Protein AF-A0ABD5Z1K6-F1 (afdb_monomer_lite)

Foldseek 3Di:
DDDQPLPQQVVVLVVLVVVLPDPDDCQDQSNQLNLLVVLQVVLQDSQKAKFACSVDDTRGDDPPVLADPLQAARMWIGHVVAIEGEHEDGPVRLVVLVSVQVNVQSVVVVVHAAEYEYAPDPVGQVSVVVSQVVHPDHYHYDYSNCVSVVNDD

pLDDT: mean 72.5, std 17.42, range [34.0, 94.38]

Organism: NCBI:txid3032283

Radius of gyration: 14.92 Å; chains: 1; bounding box: 34×28×50 Å

Sequence (153 aa):
MTTRPTNALTDALESASNALDFGADEDDYASLVDRTFEAVVDAVGHDACLYADVNRQFVAGRPSEAYDVATRPDLVVDDDETEVVVTVADHATLVDRDVVVSRLEGLAETGARRVLVVPDDRSTLHDARNLADAVDGEVTVSTPEEVVEHLGE

Structure (mmCIF, N/CA/C/O backbone):
data_AF-A0ABD5Z1K6-F1
#
_entry.id   AF-A0ABD5Z1K6-F1
#
loop_
_atom_site.group_PDB
_atom_site.id
_atom_site.type_symbol
_atom_site.label_atom_id
_atom_site.label_alt_id
_atom_site.label_comp_id
_atom_site.label_asym_id
_atom_site.label_entity_id
_atom_site.label_seq_id
_atom_site.pdbx_PDB_ins_code
_atom_site.Cartn_x
_atom_site.Cartn_y
_atom_site.Cartn_z
_atom_site.occupancy
_atom_site.B_iso_or_equiv
_atom_site.auth_seq_id
_atom_site.auth_comp_id
_atom_site.auth_asym_id
_atom_site.auth_atom_id
_atom_site.pdbx_PDB_model_num
ATOM 1 N N . MET A 1 1 ? -1.940 8.572 31.736 1.00 34.00 1 MET A N 1
ATOM 2 C CA . MET A 1 1 ? -1.116 9.684 31.220 1.00 34.00 1 MET A CA 1
ATOM 3 C C . MET A 1 1 ? -0.023 9.049 30.390 1.00 34.00 1 MET A C 1
ATOM 5 O O . MET A 1 1 ? 0.970 8.604 30.946 1.00 34.00 1 MET A O 1
ATOM 9 N N . THR A 1 2 ? -0.285 8.877 29.100 1.00 39.25 2 THR A N 1
ATOM 10 C CA . THR A 1 2 ? 0.598 8.169 28.170 1.00 39.25 2 THR A CA 1
ATOM 11 C C . THR A 1 2 ? 1.360 9.242 27.405 1.00 39.25 2 THR A C 1
ATOM 13 O O . THR A 1 2 ? 0.770 10.004 26.648 1.00 39.25 2 THR A O 1
ATOM 16 N N . THR A 1 3 ? 2.646 9.398 27.703 1.00 42.25 3 THR A N 1
ATOM 17 C CA . THR A 1 3 ? 3.553 10.291 26.975 1.00 42.25 3 THR A CA 1
ATOM 18 C C . THR A 1 3 ? 3.733 9.752 25.562 1.00 42.25 3 THR A C 1
ATOM 20 O O . THR A 1 3 ? 4.355 8.705 25.391 1.00 42.25 3 THR A O 1
ATOM 23 N N . ARG A 1 4 ? 3.163 10.442 24.569 1.00 40.81 4 ARG A N 1
ATOM 24 C CA . ARG A 1 4 ? 3.390 10.152 23.150 1.00 40.81 4 ARG A CA 1
ATOM 25 C C . ARG A 1 4 ? 4.865 10.380 22.786 1.00 40.81 4 ARG A C 1
ATOM 27 O O . ARG A 1 4 ? 5.449 11.363 23.250 1.00 40.81 4 ARG A O 1
ATOM 34 N N . PRO A 1 5 ? 5.484 9.501 21.982 1.00 41.22 5 PRO A N 1
ATOM 35 C CA . PRO A 1 5 ? 6.885 9.610 21.601 1.00 41.22 5 PRO A CA 1
ATOM 36 C C . PRO A 1 5 ? 7.056 10.560 20.405 1.00 41.22 5 PRO A C 1
ATOM 38 O O . PRO A 1 5 ? 7.456 10.147 19.326 1.00 41.22 5 PRO A O 1
ATOM 41 N N . THR A 1 6 ? 6.783 11.853 20.582 1.00 48.31 6 THR A N 1
ATOM 42 C CA . THR A 1 6 ? 6.892 12.842 19.489 1.00 48.31 6 THR A CA 1
ATOM 43 C C . THR A 1 6 ? 8.341 13.049 19.018 1.00 48.31 6 THR A C 1
ATOM 45 O O . THR A 1 6 ? 8.567 13.365 17.861 1.00 48.31 6 THR A O 1
ATOM 48 N N . ASN A 1 7 ? 9.339 12.796 19.876 1.00 43.53 7 ASN A N 1
ATOM 49 C CA . ASN A 1 7 ? 10.760 12.948 19.524 1.00 43.53 7 ASN A CA 1
ATOM 50 C C . ASN A 1 7 ? 11.394 11.719 18.853 1.00 43.53 7 ASN A C 1
ATOM 52 O O . ASN A 1 7 ? 12.485 11.840 18.314 1.00 43.53 7 ASN A O 1
ATOM 56 N N . ALA A 1 8 ? 10.764 10.539 18.904 1.00 47.53 8 ALA A N 1
ATOM 57 C CA . ALA A 1 8 ? 11.342 9.337 18.293 1.00 47.53 8 ALA A CA 1
ATOM 58 C C . ALA A 1 8 ? 11.074 9.278 16.784 1.00 47.53 8 ALA A C 1
ATOM 60 O O . ALA A 1 8 ? 11.887 8.732 16.046 1.00 47.53 8 ALA A O 1
ATOM 61 N N . LEU A 1 9 ? 9.952 9.856 16.339 1.00 44.44 9 LEU A N 1
ATOM 62 C CA . LEU A 1 9 ? 9.600 9.919 14.926 1.00 44.44 9 LEU A CA 1
ATOM 63 C C . LEU A 1 9 ? 10.573 10.840 14.183 1.00 44.44 9 LEU A C 1
ATOM 65 O O . LEU A 1 9 ? 11.196 10.402 13.233 1.00 44.44 9 LEU A O 1
ATOM 69 N N . THR A 1 10 ? 10.788 12.070 14.662 1.00 45.09 10 THR A N 1
ATOM 70 C CA . THR A 1 10 ? 11.676 13.054 14.010 1.00 45.09 10 THR A CA 1
ATOM 71 C C . THR A 1 10 ? 13.132 12.587 13.914 1.00 45.09 10 THR A C 1
ATOM 73 O O . THR A 1 10 ? 13.751 12.747 12.870 1.00 45.09 10 THR A O 1
ATOM 76 N N . ASP A 1 11 ? 13.671 11.955 14.960 1.00 43.34 11 ASP A N 1
ATOM 77 C CA . ASP A 1 11 ? 15.056 11.449 14.965 1.00 43.34 11 ASP A CA 1
ATOM 78 C C . ASP A 1 11 ? 15.214 10.226 14.038 1.00 43.34 11 ASP A C 1
ATOM 80 O O . ASP A 1 11 ? 16.206 10.085 13.323 1.00 43.34 11 ASP A O 1
ATOM 84 N N . ALA A 1 12 ? 14.190 9.365 13.977 1.00 49.97 12 ALA A N 1
ATOM 85 C CA . ALA A 1 12 ? 14.156 8.261 13.025 1.00 49.97 12 ALA A CA 1
ATOM 86 C C . ALA A 1 12 ? 13.917 8.729 11.579 1.00 49.97 12 ALA A C 1
ATOM 88 O O . ALA A 1 12 ? 14.432 8.103 10.659 1.00 49.97 12 ALA A O 1
ATOM 89 N N . LEU A 1 13 ? 13.200 9.839 11.384 1.00 47.81 13 LEU A N 1
ATOM 90 C CA . LEU A 1 13 ? 12.988 10.494 10.093 1.00 47.81 13 LEU A CA 1
ATOM 91 C C . LEU A 1 13 ? 14.278 11.111 9.556 1.00 47.81 13 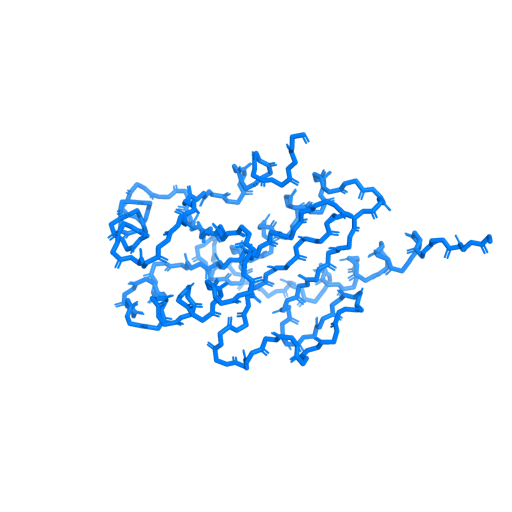LEU A C 1
ATOM 93 O O . LEU A 1 13 ? 14.658 10.825 8.424 1.00 47.81 13 LEU A O 1
ATOM 97 N N . GLU A 1 14 ? 15.002 11.871 10.383 1.00 46.00 14 GLU A N 1
ATOM 98 C CA . GLU A 1 14 ? 16.331 12.380 10.024 1.00 46.00 14 GLU A CA 1
ATOM 99 C C . GLU A 1 14 ? 17.310 11.231 9.748 1.00 46.00 14 GLU A C 1
ATOM 101 O O . GLU A 1 14 ? 18.058 11.281 8.773 1.00 46.00 14 GLU A O 1
ATOM 106 N N . SER A 1 15 ? 17.292 10.162 10.554 1.00 41.84 15 SER A N 1
ATOM 107 C CA . SER A 1 15 ? 18.190 9.022 10.343 1.00 41.84 15 SER A CA 1
ATOM 108 C C . SER A 1 15 ? 17.827 8.175 9.118 1.00 41.84 15 SER A C 1
ATOM 110 O O . SER A 1 15 ? 18.738 7.599 8.521 1.00 41.84 15 SER A O 1
ATOM 112 N N . ALA A 1 16 ? 16.547 8.082 8.745 1.00 46.09 16 ALA A N 1
ATOM 113 C CA . ALA A 1 16 ? 16.103 7.414 7.523 1.00 46.09 16 ALA A CA 1
ATOM 114 C C . ALA A 1 16 ? 16.474 8.241 6.285 1.00 46.09 16 ALA A C 1
ATOM 116 O O . ALA A 1 16 ? 17.091 7.705 5.370 1.00 46.09 16 ALA A O 1
ATOM 117 N N . SER A 1 17 ? 16.217 9.551 6.312 1.00 43.03 17 SER A N 1
ATOM 118 C CA . SER A 1 17 ? 16.569 10.478 5.229 1.00 43.03 17 SER A CA 1
ATOM 119 C C . SER A 1 17 ? 18.086 10.499 4.966 1.00 43.03 17 SER A C 1
ATOM 121 O O . SER A 1 17 ? 18.536 10.400 3.829 1.00 43.03 17 SER A O 1
ATOM 123 N N . ASN A 1 18 ? 18.911 10.473 6.020 1.00 42.75 18 ASN A N 1
ATOM 124 C CA . ASN A 1 18 ? 20.374 10.437 5.885 1.00 42.75 18 ASN A CA 1
ATOM 125 C C . ASN A 1 18 ? 20.921 9.068 5.415 1.00 42.75 18 ASN A C 1
ATOM 127 O O . ASN A 1 18 ? 22.069 8.975 4.979 1.00 42.75 18 ASN A O 1
ATOM 131 N N . ALA A 1 19 ? 20.128 7.995 5.524 1.00 45.09 19 ALA A N 1
ATOM 132 C CA . ALA A 1 19 ? 20.464 6.668 5.001 1.00 45.09 19 ALA A CA 1
ATOM 133 C C . ALA A 1 19 ? 20.064 6.490 3.524 1.00 45.09 19 ALA A C 1
ATOM 135 O O . ALA A 1 19 ? 20.438 5.482 2.927 1.00 45.09 19 ALA A O 1
ATOM 136 N N . LEU A 1 20 ? 19.328 7.445 2.945 1.00 45.38 20 LEU A N 1
ATOM 137 C CA . LEU A 1 20 ? 18.776 7.389 1.588 1.00 45.38 20 LEU A CA 1
ATOM 138 C C . LEU A 1 20 ? 19.578 8.212 0.561 1.00 45.38 20 LEU A C 1
ATOM 140 O O . LEU A 1 20 ? 19.206 8.243 -0.608 1.00 45.38 20 LEU A O 1
ATOM 144 N N . ASP A 1 21 ? 20.738 8.776 0.937 1.00 43.12 21 ASP A N 1
ATOM 145 C CA . ASP A 1 21 ? 21.718 9.382 0.011 1.00 43.12 21 ASP A CA 1
ATOM 146 C C . ASP A 1 21 ? 22.469 8.292 -0.786 1.00 43.12 21 ASP A C 1
ATOM 148 O O . ASP A 1 21 ? 23.672 8.059 -0.651 1.00 43.12 21 ASP A O 1
ATOM 152 N N . PHE A 1 22 ? 21.732 7.550 -1.605 1.00 43.69 22 PHE A N 1
ATOM 153 C CA . PHE A 1 22 ? 22.288 6.741 -2.677 1.00 43.69 22 PHE A CA 1
ATOM 154 C C . PHE A 1 22 ? 21.965 7.474 -3.965 1.00 43.69 22 PHE A C 1
ATOM 156 O O . PHE A 1 22 ? 20.799 7.689 -4.265 1.00 43.69 22 PHE A O 1
ATOM 163 N N . GLY A 1 23 ? 22.998 7.897 -4.700 1.00 43.16 23 GLY A N 1
ATOM 164 C CA . GLY A 1 23 ? 22.835 8.584 -5.979 1.00 43.16 23 GLY A CA 1
ATOM 165 C C . GLY A 1 23 ? 21.867 7.818 -6.874 1.00 43.16 23 GLY A C 1
ATOM 166 O O . GLY A 1 23 ? 22.216 6.754 -7.382 1.00 43.16 23 GLY A O 1
ATOM 167 N N . ALA A 1 24 ? 20.658 8.345 -7.005 1.00 42.88 24 ALA A N 1
ATOM 168 C CA . ALA A 1 24 ? 19.552 7.68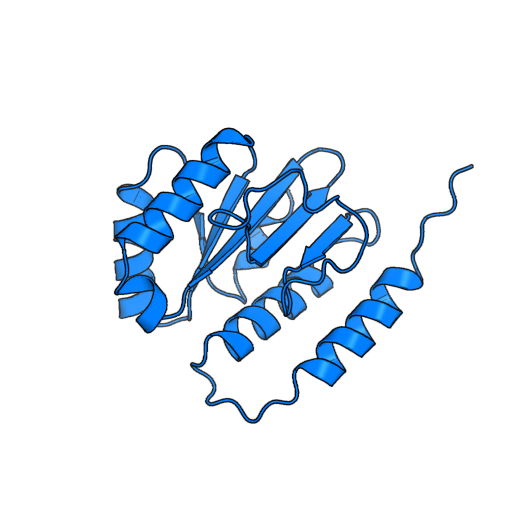0 -7.654 1.00 42.88 24 ALA A CA 1
ATOM 169 C C . ALA A 1 24 ? 19.133 8.509 -8.861 1.00 42.88 24 ALA A C 1
ATOM 171 O O . ALA A 1 24 ? 18.960 9.728 -8.777 1.00 42.88 24 ALA A O 1
ATOM 172 N N . ASP A 1 25 ? 19.013 7.841 -10.000 1.00 51.69 25 ASP A N 1
ATOM 173 C CA . ASP A 1 25 ? 18.190 8.341 -11.086 1.00 51.69 25 ASP A CA 1
ATOM 174 C C . ASP A 1 25 ? 16.769 8.570 -10.531 1.00 51.69 25 ASP A C 1
ATOM 176 O O . ASP A 1 25 ? 16.267 7.755 -9.757 1.00 51.69 25 ASP A O 1
ATOM 180 N N . GLU A 1 26 ? 16.124 9.681 -10.902 1.00 51.41 26 GLU A N 1
ATOM 181 C CA . GLU A 1 26 ? 14.833 10.145 -10.342 1.00 51.41 26 GLU A CA 1
ATOM 182 C C . GLU A 1 26 ? 13.664 9.139 -10.518 1.00 51.41 26 GLU A C 1
ATOM 184 O O . GLU A 1 26 ? 12.587 9.318 -9.941 1.00 51.41 26 GLU A O 1
ATOM 189 N N . ASP A 1 27 ? 13.894 8.064 -11.276 1.00 55.88 27 ASP A N 1
ATOM 190 C CA . ASP A 1 27 ? 12.966 6.978 -11.597 1.00 55.88 27 ASP A CA 1
ATOM 191 C C . ASP A 1 27 ? 13.265 5.648 -10.866 1.00 55.88 27 ASP A C 1
ATOM 193 O O . ASP A 1 27 ? 12.571 4.657 -11.102 1.00 55.88 27 ASP A O 1
ATOM 197 N N . ASP A 1 28 ? 14.282 5.577 -9.997 1.00 71.94 28 ASP A N 1
ATOM 198 C CA . ASP A 1 28 ? 14.590 4.345 -9.258 1.00 71.94 28 ASP A CA 1
ATOM 199 C C . ASP A 1 28 ? 13.597 4.097 -8.104 1.00 71.94 28 ASP A C 1
ATOM 201 O O . ASP A 1 28 ? 13.110 5.027 -7.449 1.00 71.94 28 ASP A O 1
ATOM 205 N N . TYR A 1 29 ? 13.314 2.819 -7.832 1.00 74.38 29 TYR A N 1
ATOM 206 C CA . TYR A 1 29 ? 12.406 2.368 -6.771 1.00 74.38 29 TYR A CA 1
ATOM 207 C C . TYR A 1 29 ? 12.703 3.033 -5.421 1.00 74.38 29 TYR A C 1
ATOM 209 O O . TYR A 1 29 ? 11.781 3.452 -4.723 1.00 74.38 29 TYR A O 1
ATOM 217 N N . ALA A 1 30 ? 13.983 3.173 -5.058 1.00 76.19 30 ALA A N 1
ATOM 218 C CA . ALA A 1 30 ? 14.369 3.765 -3.779 1.00 76.19 30 ALA A CA 1
ATOM 219 C C . ALA A 1 30 ? 13.942 5.240 -3.661 1.00 76.19 30 ALA A C 1
ATOM 221 O O . ALA A 1 30 ? 13.392 5.632 -2.633 1.00 76.19 30 ALA A O 1
ATOM 222 N N . SER A 1 31 ? 14.118 6.035 -4.720 1.00 79.00 31 SER A N 1
ATOM 223 C CA . SER A 1 31 ? 13.684 7.440 -4.758 1.00 79.00 31 SER A CA 1
ATOM 224 C C . SER A 1 31 ? 12.170 7.593 -4.767 1.00 79.00 31 SER A C 1
ATOM 226 O O . SER A 1 31 ? 11.636 8.593 -4.289 1.00 79.00 31 SER A O 1
ATOM 228 N N . LEU A 1 32 ? 11.450 6.621 -5.325 1.00 81.94 32 LEU A N 1
ATOM 229 C CA . LEU A 1 32 ? 9.994 6.615 -5.275 1.00 81.94 32 LEU A CA 1
ATOM 230 C C . LEU A 1 32 ? 9.483 6.334 -3.857 1.00 81.94 32 LEU A C 1
ATOM 232 O O . LEU A 1 32 ? 8.575 7.022 -3.388 1.00 81.94 32 LEU A O 1
ATOM 236 N N . VAL A 1 33 ? 10.082 5.359 -3.167 1.00 82.06 33 VAL A N 1
ATOM 237 C CA . VAL A 1 33 ? 9.769 5.061 -1.762 1.00 82.06 33 VAL A CA 1
ATOM 238 C C . VAL A 1 33 ? 10.079 6.265 -0.875 1.00 82.06 33 VAL A C 1
ATOM 240 O O . VAL A 1 33 ? 9.233 6.629 -0.063 1.00 82.06 33 VAL A O 1
ATOM 243 N N . ASP A 1 34 ? 11.235 6.907 -1.061 1.00 80.75 34 ASP A N 1
ATOM 244 C CA . ASP A 1 34 ? 11.652 8.089 -0.296 1.00 80.75 34 ASP A CA 1
ATOM 245 C C . ASP A 1 34 ? 10.664 9.253 -0.458 1.00 80.75 34 ASP A C 1
ATOM 247 O O . ASP A 1 34 ? 10.077 9.697 0.524 1.00 80.75 34 ASP A O 1
ATOM 251 N N . ARG A 1 35 ? 10.339 9.641 -1.699 1.00 84.12 35 ARG A N 1
ATOM 252 C CA . ARG A 1 35 ? 9.339 10.694 -1.959 1.00 84.12 35 ARG A CA 1
ATOM 253 C C . ARG A 1 35 ? 7.967 10.371 -1.373 1.00 84.12 35 ARG A C 1
ATOM 255 O O . ARG A 1 35 ? 7.293 11.254 -0.850 1.00 84.12 35 ARG A O 1
ATOM 262 N N . THR A 1 36 ? 7.540 9.110 -1.468 1.00 85.44 36 THR A N 1
ATOM 263 C CA . THR A 1 36 ? 6.258 8.669 -0.895 1.00 85.44 36 THR A CA 1
ATOM 264 C C . THR A 1 36 ? 6.289 8.782 0.624 1.00 85.44 36 THR A C 1
ATOM 266 O O . THR A 1 36 ? 5.333 9.257 1.229 1.00 85.44 36 THR A O 1
ATOM 269 N N . PHE A 1 37 ? 7.394 8.373 1.244 1.00 82.44 37 PHE A N 1
ATOM 270 C CA . PHE A 1 37 ? 7.594 8.480 2.679 1.00 82.44 37 PHE A CA 1
ATOM 271 C C . PHE A 1 37 ? 7.594 9.939 3.142 1.00 82.44 37 PHE A C 1
ATOM 273 O O . PHE A 1 37 ? 6.854 10.261 4.065 1.00 82.44 37 PHE A O 1
ATOM 280 N N . GLU A 1 38 ? 8.345 10.827 2.488 1.00 81.31 38 GLU A N 1
ATOM 281 C CA . GLU A 1 38 ? 8.365 12.261 2.807 1.00 81.31 38 GLU A CA 1
ATOM 282 C C . GLU A 1 38 ? 6.968 12.889 2.716 1.00 81.31 38 GLU A C 1
ATOM 284 O O . GLU A 1 38 ? 6.541 13.577 3.645 1.00 81.31 38 GLU A O 1
ATOM 289 N N . ALA A 1 39 ? 6.226 12.603 1.641 1.00 83.12 39 ALA A N 1
ATOM 290 C CA . ALA A 1 39 ? 4.868 13.110 1.457 1.00 83.12 39 ALA A CA 1
ATOM 291 C C . ALA A 1 39 ? 3.907 12.605 2.547 1.00 83.12 39 ALA A C 1
ATOM 293 O O . ALA A 1 39 ? 3.145 13.380 3.125 1.00 83.12 39 ALA A O 1
ATOM 294 N N . VAL A 1 40 ? 3.973 11.309 2.870 1.00 80.44 40 VAL A N 1
ATOM 295 C CA . VAL A 1 40 ? 3.182 10.693 3.944 1.00 80.44 40 VAL A CA 1
ATOM 296 C C . VAL A 1 40 ? 3.521 11.322 5.294 1.00 80.44 40 VAL A C 1
ATOM 298 O O . VAL A 1 40 ? 2.621 11.668 6.049 1.00 80.44 40 VAL A O 1
ATOM 301 N N . VAL A 1 41 ? 4.802 11.501 5.609 1.00 77.88 41 VAL A N 1
ATOM 302 C CA . VAL A 1 41 ? 5.256 12.079 6.883 1.00 77.88 41 VAL A CA 1
ATOM 303 C C . VAL A 1 41 ? 4.753 13.504 7.078 1.00 77.88 41 VAL A C 1
ATOM 305 O O . VAL A 1 41 ? 4.347 13.845 8.186 1.00 77.88 41 VAL A O 1
ATOM 308 N N . ASP A 1 42 ? 4.793 14.331 6.033 1.00 76.00 42 ASP A N 1
ATOM 309 C CA . ASP A 1 42 ? 4.318 15.717 6.104 1.00 76.00 42 ASP A CA 1
ATOM 310 C C . ASP A 1 42 ? 2.797 15.788 6.325 1.00 76.00 42 ASP A C 1
ATOM 312 O O . ASP A 1 42 ? 2.304 16.657 7.047 1.00 76.00 42 ASP A O 1
ATOM 316 N N . ALA A 1 43 ? 2.054 14.834 5.755 1.00 76.25 43 ALA A N 1
ATOM 317 C CA . ALA A 1 43 ? 0.597 14.775 5.845 1.00 76.25 43 ALA A CA 1
ATOM 318 C C . ALA A 1 43 ? 0.071 14.133 7.138 1.00 76.25 43 ALA A C 1
ATOM 320 O O . ALA A 1 43 ? -0.988 14.519 7.641 1.00 76.25 43 ALA A O 1
ATOM 321 N N . VAL A 1 44 ? 0.775 13.137 7.675 1.00 72.19 44 VAL A N 1
ATOM 322 C CA . VAL A 1 44 ? 0.327 12.370 8.838 1.00 72.19 44 VAL A CA 1
ATOM 323 C C . VAL A 1 44 ? 0.514 13.202 10.111 1.00 72.19 44 VAL A C 1
ATOM 325 O O . VAL A 1 44 ? 1.621 13.573 10.498 1.00 72.19 44 VAL A O 1
ATOM 328 N N . GLY A 1 45 ? -0.596 13.506 10.791 1.00 63.12 45 GLY A N 1
ATOM 329 C CA . GLY A 1 45 ? -0.576 14.258 12.045 1.00 63.12 45 GLY A CA 1
ATOM 330 C C . GLY A 1 45 ? 0.227 13.548 13.145 1.00 63.12 45 GLY A C 1
ATOM 331 O O . GLY A 1 45 ? 0.354 12.329 13.156 1.00 63.12 45 GLY A O 1
ATOM 332 N N . HIS A 1 46 ? 0.711 14.305 14.138 1.00 62.97 46 HIS A N 1
ATOM 333 C CA . HIS A 1 46 ? 1.519 13.805 15.273 1.00 62.97 46 HIS A CA 1
ATOM 334 C C . HIS A 1 46 ? 0.872 12.691 16.130 1.00 62.97 46 HIS A C 1
ATOM 336 O O . HIS A 1 46 ? 1.488 12.206 17.087 1.00 62.97 46 HIS A O 1
ATOM 342 N N . ASP A 1 47 ? -0.377 12.343 15.843 1.00 61.91 47 ASP A N 1
ATOM 343 C CA . ASP A 1 47 ? -1.192 11.365 16.547 1.00 61.91 47 ASP A CA 1
ATOM 344 C C . ASP A 1 47 ? -1.102 9.961 15.923 1.00 61.91 47 ASP A C 1
ATOM 346 O O . ASP A 1 47 ? -1.252 8.987 16.661 1.00 61.91 47 ASP A O 1
ATOM 350 N N . ALA A 1 48 ? -0.796 9.864 14.627 1.00 62.59 48 ALA A N 1
ATOM 351 C CA . ALA A 1 48 ? -0.769 8.619 13.869 1.00 62.59 48 ALA A CA 1
ATOM 352 C C . ALA A 1 48 ? 0.611 7.945 13.885 1.00 62.59 48 ALA A C 1
ATOM 354 O O . ALA A 1 48 ? 1.661 8.578 14.047 1.00 62.59 48 ALA A O 1
ATOM 355 N N . CYS A 1 49 ? 0.604 6.622 13.739 1.00 67.75 49 CYS A N 1
ATOM 356 C CA . CYS A 1 49 ? 1.808 5.806 13.707 1.00 67.75 49 CYS A CA 1
ATOM 357 C C . CYS A 1 49 ? 2.188 5.495 12.258 1.00 67.75 49 CYS A C 1
ATOM 359 O O . CYS A 1 49 ? 1.420 4.879 11.525 1.00 67.75 49 CYS A O 1
ATOM 361 N N . LEU A 1 50 ? 3.397 5.893 11.860 1.00 70.38 50 LEU A N 1
ATOM 362 C CA . LEU A 1 50 ? 3.963 5.566 10.557 1.00 70.38 50 LEU A CA 1
ATOM 363 C C . LEU A 1 50 ? 5.001 4.459 10.693 1.00 70.38 50 LEU A C 1
ATOM 365 O O . LEU A 1 50 ? 5.945 4.568 11.474 1.00 70.38 50 LEU A O 1
ATOM 369 N N . TYR A 1 51 ? 4.848 3.440 9.864 1.00 71.69 51 TYR A N 1
ATOM 370 C CA . TYR A 1 51 ? 5.749 2.313 9.730 1.00 71.69 51 TYR A CA 1
ATOM 371 C C . TYR A 1 51 ? 6.289 2.291 8.315 1.00 71.69 51 TYR A C 1
ATOM 373 O O . TYR A 1 51 ? 5.509 2.267 7.374 1.00 71.69 51 TYR A O 1
ATOM 381 N N . ALA A 1 52 ? 7.604 2.262 8.156 1.00 67.75 52 ALA A N 1
ATOM 382 C CA . ALA A 1 52 ? 8.228 2.158 6.844 1.00 67.75 52 ALA A CA 1
ATOM 383 C C . ALA A 1 52 ? 9.147 0.940 6.796 1.00 67.75 52 ALA A C 1
ATOM 385 O O . ALA A 1 52 ? 9.965 0.754 7.697 1.00 67.75 52 ALA A O 1
ATOM 386 N N . ASP A 1 53 ? 9.032 0.118 5.754 1.00 68.25 53 ASP A N 1
ATOM 387 C CA . ASP A 1 53 ? 9.974 -0.967 5.460 1.00 68.25 53 ASP A CA 1
ATOM 388 C C . ASP A 1 53 ? 11.163 -0.411 4.659 1.00 68.25 53 ASP A C 1
ATOM 390 O O . ASP A 1 53 ? 11.509 -0.880 3.579 1.00 68.25 53 ASP A O 1
ATOM 394 N N . VAL A 1 54 ? 11.834 0.612 5.195 1.00 54.12 54 VAL A N 1
ATOM 395 C CA . VAL A 1 54 ? 13.087 1.107 4.610 1.00 54.12 54 VAL A CA 1
ATOM 396 C C . VAL A 1 54 ? 14.175 0.112 5.012 1.00 54.12 54 VAL A C 1
ATOM 398 O O . VAL A 1 54 ? 14.482 -0.042 6.193 1.00 54.12 54 VAL A O 1
ATOM 401 N N . ASN A 1 55 ? 14.724 -0.650 4.063 1.00 50.28 55 ASN A N 1
ATOM 402 C CA . ASN A 1 55 ? 15.700 -1.718 4.350 1.00 50.28 55 ASN A CA 1
ATOM 403 C C . ASN A 1 55 ? 15.207 -2.810 5.332 1.00 50.28 55 ASN A C 1
ATOM 405 O O . ASN A 1 55 ? 16.011 -3.386 6.072 1.00 50.28 55 ASN A O 1
ATOM 409 N N . ARG A 1 56 ? 13.906 -3.134 5.361 1.00 44.81 56 ARG A N 1
ATOM 410 C CA . ARG A 1 56 ? 13.314 -4.079 6.335 1.00 44.81 56 ARG A CA 1
ATOM 411 C C . ARG A 1 56 ? 13.398 -3.647 7.801 1.00 44.81 56 ARG A C 1
ATOM 413 O O . ARG A 1 56 ? 13.279 -4.492 8.698 1.00 44.81 56 ARG A O 1
ATOM 420 N N . GLN A 1 57 ? 13.625 -2.362 8.067 1.00 41.44 57 GLN A N 1
ATOM 421 C CA . GLN A 1 57 ? 13.689 -1.811 9.417 1.00 41.44 57 GLN A CA 1
ATOM 422 C C . GLN A 1 57 ? 12.495 -0.897 9.665 1.00 41.44 57 GLN A C 1
ATOM 424 O O . GLN A 1 57 ? 12.462 0.237 9.212 1.00 41.44 57 GLN A O 1
ATOM 429 N N . PHE A 1 58 ? 11.530 -1.407 10.429 1.00 48.25 58 PHE A N 1
ATOM 430 C CA . PHE A 1 58 ? 10.370 -0.645 10.869 1.00 48.25 58 PHE A CA 1
ATOM 431 C C . PHE A 1 58 ? 10.798 0.530 11.745 1.00 48.25 58 PHE A C 1
ATOM 433 O O . PHE A 1 58 ? 11.176 0.353 12.910 1.00 48.25 58 PHE A O 1
ATOM 440 N N . VAL A 1 59 ? 10.684 1.738 11.204 1.00 47.47 59 VAL A N 1
ATOM 441 C CA . VAL A 1 59 ? 10.650 2.945 12.021 1.00 47.47 59 VAL A CA 1
ATOM 442 C C . VAL A 1 59 ? 9.327 2.921 12.797 1.00 47.47 59 VAL A C 1
ATOM 444 O O . VAL A 1 59 ? 8.261 2.836 12.210 1.00 47.47 59 VAL A O 1
ATOM 447 N N . ALA A 1 60 ? 9.418 2.920 14.129 1.00 47.00 60 ALA A N 1
ATOM 448 C CA . ALA A 1 60 ? 8.336 3.225 15.072 1.00 47.00 60 ALA A CA 1
ATOM 449 C C . ALA A 1 60 ? 7.252 2.184 15.461 1.00 47.00 60 ALA A C 1
ATOM 451 O O . ALA A 1 60 ? 6.189 2.606 15.886 1.00 47.00 60 ALA A O 1
ATOM 452 N N . GLY A 1 61 ? 7.502 0.863 15.544 1.00 45.47 61 GLY A N 1
ATOM 453 C CA . GLY A 1 61 ? 6.841 0.036 16.598 1.00 45.47 61 GLY A CA 1
ATOM 454 C C . GLY A 1 61 ? 5.551 -0.781 16.333 1.00 45.47 61 GLY A C 1
ATOM 455 O O . GLY A 1 61 ? 4.883 -1.127 17.307 1.00 45.47 61 GLY A O 1
ATOM 456 N N . ARG A 1 62 ? 5.215 -1.174 15.096 1.00 51.38 62 ARG A N 1
ATOM 457 C CA . ARG A 1 62 ? 4.283 -2.279 14.821 1.00 51.38 62 ARG A CA 1
ATOM 458 C C . ARG A 1 62 ? 5.157 -3.499 14.597 1.00 51.38 62 ARG A C 1
ATOM 460 O O . ARG A 1 62 ? 6.140 -3.417 13.855 1.00 51.38 62 ARG A O 1
ATOM 467 N N . PRO A 1 63 ? 4.876 -4.611 15.286 1.00 50.28 63 PRO A N 1
ATOM 468 C CA . PRO A 1 63 ? 5.681 -5.798 15.137 1.00 50.28 63 PRO A CA 1
ATOM 469 C C . PRO A 1 63 ? 5.559 -6.276 13.693 1.00 50.28 63 PRO A C 1
ATOM 471 O O . PRO A 1 63 ? 4.466 -6.451 13.159 1.00 50.28 63 PRO A O 1
ATOM 474 N N . SER A 1 64 ? 6.712 -6.551 13.099 1.00 51.34 64 SER A N 1
ATOM 475 C CA . SER A 1 64 ? 6.919 -7.228 11.818 1.00 51.34 64 SER A CA 1
ATOM 476 C C . SER A 1 64 ? 6.188 -8.576 11.662 1.00 51.34 64 SER A C 1
ATOM 478 O O . SER A 1 64 ? 6.351 -9.234 10.639 1.00 51.34 64 SER A O 1
ATOM 480 N N . GLU A 1 65 ? 5.432 -8.985 12.682 1.00 55.66 65 GLU A N 1
ATOM 481 C CA . GLU A 1 65 ? 4.637 -10.201 12.826 1.00 55.66 65 GLU A CA 1
ATOM 482 C C . GLU A 1 65 ? 3.229 -10.074 12.222 1.00 55.66 65 GLU A C 1
ATOM 484 O O . GLU A 1 65 ? 2.595 -11.096 11.983 1.00 55.66 65 GLU A O 1
ATOM 489 N N . ALA A 1 66 ? 2.733 -8.852 11.973 1.00 61.81 66 ALA A N 1
ATOM 490 C CA . ALA A 1 66 ? 1.405 -8.636 11.382 1.00 61.81 66 ALA A CA 1
ATOM 491 C C . ALA A 1 66 ? 1.358 -8.888 9.863 1.00 61.81 66 ALA A C 1
ATOM 493 O O . ALA A 1 66 ? 0.283 -9.106 9.314 1.00 61.81 66 ALA A O 1
ATOM 494 N N . TYR A 1 67 ? 2.517 -8.876 9.197 1.00 67.19 67 TYR A N 1
ATOM 495 C CA . TYR A 1 67 ? 2.630 -9.015 7.748 1.00 67.19 67 TYR A CA 1
ATOM 496 C C . TYR A 1 67 ? 3.684 -10.060 7.385 1.00 67.19 67 TYR A C 1
ATOM 498 O O . TYR A 1 67 ? 4.836 -9.978 7.833 1.00 67.19 67 TYR A O 1
ATOM 506 N N . ASP A 1 68 ? 3.313 -11.011 6.528 1.00 68.19 68 ASP A N 1
ATOM 507 C CA . ASP A 1 68 ? 4.254 -11.963 5.948 1.00 68.19 68 ASP A CA 1
ATOM 508 C C . ASP A 1 68 ? 5.373 -11.229 5.200 1.00 68.19 68 ASP A C 1
ATOM 510 O O . ASP A 1 68 ? 5.161 -10.214 4.541 1.00 68.19 68 ASP A O 1
ATOM 514 N N . VAL A 1 69 ? 6.600 -11.757 5.262 1.00 66.69 69 VAL A N 1
ATOM 515 C CA . VAL A 1 69 ? 7.766 -11.134 4.600 1.00 66.69 69 VAL A CA 1
ATOM 516 C C . VAL A 1 69 ? 7.548 -10.985 3.089 1.00 66.69 69 VAL A C 1
ATOM 518 O O . VAL A 1 69 ? 8.100 -10.074 2.481 1.00 66.69 69 VAL A O 1
ATOM 521 N N . ALA A 1 70 ? 6.746 -11.869 2.491 1.00 68.25 70 ALA A N 1
ATOM 522 C CA . ALA A 1 70 ? 6.413 -11.839 1.071 1.00 68.25 70 ALA A CA 1
ATOM 523 C C . ALA A 1 70 ? 5.337 -10.799 0.709 1.00 68.25 70 ALA A C 1
ATOM 525 O O . ALA A 1 70 ? 5.288 -10.362 -0.435 1.00 68.25 70 ALA A O 1
ATOM 526 N N . THR A 1 71 ? 4.489 -10.400 1.660 1.00 73.88 71 THR A N 1
ATOM 527 C CA . THR A 1 71 ? 3.328 -9.521 1.425 1.00 73.88 71 THR A CA 1
ATOM 528 C C . THR A 1 71 ? 3.431 -8.201 2.180 1.00 73.88 71 THR A C 1
ATOM 530 O O . THR A 1 71 ? 2.503 -7.400 2.181 1.00 73.88 71 THR A O 1
ATOM 533 N N . ARG A 1 72 ? 4.578 -7.952 2.817 1.00 76.81 72 ARG A N 1
ATOM 534 C CA . ARG A 1 72 ? 4.805 -6.768 3.631 1.00 76.81 72 ARG A CA 1
ATOM 535 C C . ARG A 1 72 ? 4.666 -5.494 2.793 1.00 76.81 72 ARG A C 1
ATOM 537 O O . ARG A 1 72 ? 5.299 -5.432 1.733 1.00 76.81 72 ARG A O 1
ATOM 544 N N . PRO A 1 73 ? 3.893 -4.502 3.260 1.00 81.38 73 PRO A N 1
ATOM 545 C CA . PRO A 1 73 ? 3.770 -3.224 2.576 1.00 81.38 73 PRO A CA 1
ATOM 546 C C . PRO A 1 73 ? 5.044 -2.391 2.766 1.00 81.38 73 PRO A C 1
ATOM 548 O O . PRO A 1 73 ? 5.818 -2.629 3.695 1.00 81.38 73 PRO A O 1
ATOM 551 N N . ASP A 1 74 ? 5.259 -1.418 1.886 1.00 83.19 74 ASP A N 1
ATOM 552 C CA . ASP A 1 74 ? 6.400 -0.503 1.977 1.00 83.19 74 ASP A CA 1
ATOM 553 C C . ASP A 1 74 ? 6.182 0.529 3.087 1.00 83.19 74 ASP A C 1
ATOM 555 O O . ASP A 1 74 ? 7.121 0.874 3.806 1.00 83.19 74 ASP A O 1
ATOM 559 N N . LEU A 1 75 ? 4.933 0.973 3.275 1.00 82.44 75 LEU A N 1
ATOM 560 C CA . LEU A 1 75 ? 4.535 1.849 4.374 1.00 82.44 75 LEU A CA 1
ATOM 561 C C . LEU A 1 75 ? 3.219 1.374 5.001 1.00 82.44 75 LEU A C 1
ATOM 563 O O . LEU A 1 75 ? 2.343 0.855 4.312 1.00 82.44 75 LEU A O 1
ATOM 567 N N . VAL A 1 76 ? 3.051 1.592 6.301 1.00 82.31 76 VAL A N 1
ATOM 568 C CA . VAL A 1 76 ? 1.767 1.472 7.002 1.00 82.31 76 VAL A CA 1
ATOM 569 C C . VAL A 1 76 ? 1.538 2.745 7.790 1.00 82.31 76 VAL A C 1
ATOM 571 O O . VAL A 1 76 ? 2.368 3.125 8.612 1.00 82.31 76 VAL A O 1
ATOM 574 N N . VAL A 1 77 ? 0.409 3.387 7.540 1.00 80.00 77 VAL A N 1
ATOM 575 C CA . VAL A 1 77 ? -0.102 4.507 8.319 1.00 80.00 77 VAL A CA 1
ATOM 576 C C . VAL A 1 77 ? -1.243 3.969 9.159 1.00 80.00 77 VAL A C 1
ATOM 578 O O . VAL A 1 77 ? -2.233 3.481 8.626 1.00 80.00 77 VAL A O 1
ATOM 581 N N . ASP A 1 78 ? -1.081 4.018 10.469 1.00 77.81 78 ASP A N 1
ATOM 582 C CA . ASP A 1 78 ? -2.081 3.573 11.426 1.00 77.81 78 ASP A CA 1
ATOM 583 C C . ASP A 1 78 ? -2.556 4.782 12.224 1.00 77.81 78 ASP A C 1
ATOM 585 O O . ASP A 1 78 ? -1.836 5.300 13.084 1.00 77.81 78 ASP A O 1
ATOM 589 N N . ASP A 1 79 ? -3.753 5.247 11.896 1.00 71.69 79 ASP A N 1
ATOM 590 C CA . ASP A 1 79 ? -4.499 6.196 12.710 1.00 71.69 79 ASP A CA 1
ATOM 591 C C . ASP A 1 79 ? -5.520 5.416 13.558 1.00 71.69 79 ASP A C 1
ATOM 593 O O . ASP A 1 79 ? -5.947 4.331 13.161 1.00 71.69 79 ASP A O 1
ATOM 597 N N . ASP A 1 80 ? -5.903 5.928 14.734 1.00 66.44 80 ASP A N 1
ATOM 598 C CA . ASP A 1 80 ? -6.775 5.237 15.706 1.00 66.44 80 ASP A CA 1
ATOM 599 C C . ASP A 1 80 ? -8.078 4.673 15.077 1.00 66.44 80 ASP A C 1
ATOM 601 O O . ASP A 1 80 ? -8.662 3.724 15.612 1.00 66.44 80 ASP A O 1
ATOM 605 N N . GLU A 1 81 ? -8.536 5.231 13.947 1.00 69.31 81 GLU A N 1
ATOM 606 C CA . GLU A 1 81 ? -9.748 4.810 13.230 1.00 69.31 81 GLU A CA 1
ATOM 607 C C . GLU A 1 81 ? -9.488 4.029 11.928 1.00 69.31 81 GLU A C 1
ATOM 609 O O . GLU A 1 81 ? -10.361 3.271 11.488 1.00 69.31 81 GLU A O 1
ATOM 614 N N . THR A 1 82 ? -8.314 4.178 11.307 1.00 75.75 82 THR A N 1
ATOM 615 C CA . THR A 1 82 ? -8.028 3.621 9.975 1.00 75.75 82 THR A CA 1
ATOM 616 C C . THR A 1 82 ? -6.577 3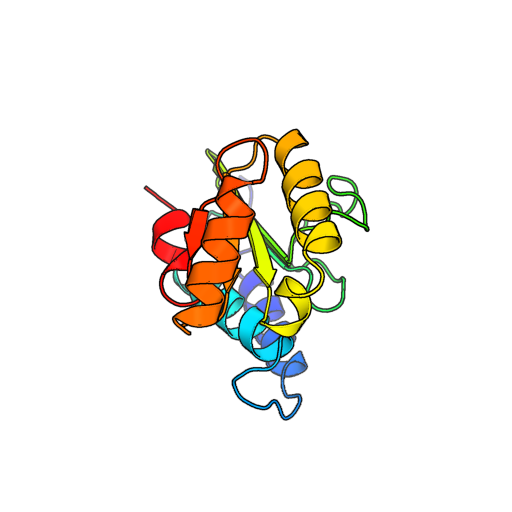.185 9.812 1.00 75.75 82 THR A C 1
ATOM 618 O O . THR A 1 82 ? -5.657 3.971 10.025 1.00 75.75 82 THR A O 1
ATOM 621 N N . GLU A 1 83 ? -6.381 1.961 9.312 1.00 82.75 83 GLU A N 1
ATOM 622 C CA . GLU A 1 83 ? -5.082 1.484 8.831 1.00 82.75 83 GLU A CA 1
ATOM 623 C C . GLU A 1 83 ? -5.018 1.616 7.303 1.00 82.75 83 GLU A C 1
ATOM 625 O O . GLU A 1 83 ? -5.866 1.081 6.579 1.00 82.75 83 GLU A O 1
ATOM 630 N N . VAL A 1 84 ? -3.995 2.313 6.813 1.00 86.94 84 VAL A N 1
ATOM 631 C CA . VAL A 1 84 ? -3.669 2.448 5.394 1.00 86.94 84 VAL A CA 1
ATOM 632 C C . VAL A 1 84 ? -2.326 1.783 5.134 1.00 86.94 84 VAL A C 1
ATOM 634 O O . VAL A 1 84 ? -1.310 2.148 5.719 1.00 86.94 84 VAL A O 1
ATOM 637 N N . VAL A 1 85 ? -2.304 0.816 4.226 1.00 88.62 85 VAL A N 1
ATOM 638 C CA . VAL A 1 85 ? -1.079 0.165 3.758 1.00 88.62 85 VAL A CA 1
ATOM 639 C C . VAL A 1 85 ? -0.721 0.697 2.378 1.00 88.62 85 VAL A C 1
ATOM 641 O O . VAL A 1 85 ? -1.540 0.694 1.456 1.00 88.62 85 VAL A O 1
ATOM 644 N N . VAL A 1 86 ? 0.518 1.148 2.229 1.00 88.94 86 VAL A N 1
ATOM 645 C CA . VAL A 1 86 ? 1.058 1.679 0.979 1.00 88.94 86 VAL A CA 1
ATOM 646 C C . VAL A 1 86 ? 2.048 0.674 0.410 1.00 88.94 86 VAL A C 1
ATOM 648 O O . VAL A 1 86 ? 3.000 0.263 1.073 1.00 88.94 86 VAL A O 1
ATOM 651 N N . THR A 1 87 ? 1.811 0.269 -0.830 1.00 90.25 87 THR A N 1
ATOM 652 C CA . THR A 1 87 ? 2.748 -0.510 -1.641 1.00 90.25 87 THR A CA 1
ATOM 653 C C . THR A 1 87 ? 3.298 0.393 -2.726 1.00 90.25 87 THR A C 1
ATOM 655 O O . THR A 1 87 ? 2.527 1.033 -3.434 1.00 90.25 87 THR A O 1
ATOM 658 N N . VAL A 1 88 ? 4.613 0.433 -2.876 1.00 88.75 88 VAL A N 1
ATOM 659 C CA . VAL A 1 88 ? 5.289 1.209 -3.912 1.00 88.75 88 VAL A CA 1
ATOM 660 C C . VAL A 1 88 ? 5.686 0.267 -5.046 1.00 88.75 88 VAL A C 1
ATOM 662 O O . VAL A 1 88 ? 6.185 -0.832 -4.808 1.00 88.75 88 VAL A O 1
ATOM 665 N N . ALA A 1 89 ? 5.442 0.672 -6.289 1.00 87.25 89 ALA A N 1
ATOM 666 C CA . ALA A 1 89 ? 5.859 -0.082 -7.464 1.00 87.25 89 ALA A CA 1
ATOM 667 C C . ALA A 1 89 ? 6.372 0.860 -8.556 1.00 87.25 89 ALA A C 1
ATOM 669 O O . ALA A 1 89 ? 5.642 1.709 -9.066 1.00 87.25 89 ALA A O 1
ATOM 670 N N . ASP A 1 90 ? 7.633 0.685 -8.940 1.00 84.19 90 ASP A N 1
ATOM 671 C CA . ASP A 1 90 ? 8.191 1.318 -10.130 1.00 84.19 90 ASP A CA 1
ATOM 672 C C . ASP A 1 90 ? 7.819 0.523 -11.397 1.00 84.19 90 ASP A C 1
ATOM 674 O O . ASP A 1 90 ? 7.191 -0.541 -11.341 1.00 84.19 90 ASP A O 1
ATOM 678 N N . HIS A 1 91 ? 8.241 1.018 -12.559 1.00 80.44 91 HIS A N 1
ATOM 679 C CA . HIS A 1 91 ? 7.972 0.360 -13.834 1.00 80.44 91 HIS A CA 1
ATOM 680 C C . HIS A 1 91 ? 8.478 -1.094 -13.880 1.00 80.44 91 HIS A C 1
ATOM 682 O O . HIS A 1 91 ? 7.753 -1.979 -14.334 1.00 80.44 91 HIS A O 1
ATOM 688 N N . ALA A 1 92 ? 9.690 -1.369 -13.391 1.00 79.12 92 ALA A N 1
ATOM 689 C CA . ALA A 1 92 ? 10.263 -2.713 -13.371 1.00 79.12 92 ALA A CA 1
ATOM 690 C C . ALA A 1 92 ? 9.496 -3.647 -12.427 1.00 79.12 92 ALA A C 1
ATOM 692 O O . ALA A 1 92 ? 9.257 -4.803 -12.777 1.00 79.12 92 ALA A O 1
ATOM 693 N N . THR A 1 93 ? 9.054 -3.147 -11.272 1.00 81.12 93 THR A N 1
ATOM 694 C CA . THR A 1 93 ? 8.219 -3.919 -10.340 1.00 81.12 93 THR A CA 1
ATOM 695 C C . THR A 1 93 ? 6.855 -4.261 -10.950 1.00 81.12 93 THR A C 1
ATOM 697 O O . THR A 1 93 ? 6.386 -5.389 -10.814 1.00 81.12 93 THR A O 1
ATOM 700 N N . LEU A 1 94 ? 6.233 -3.335 -11.689 1.00 83.25 94 LEU A N 1
ATOM 701 C CA . LEU A 1 94 ? 4.950 -3.576 -12.367 1.00 83.25 94 LEU A CA 1
ATOM 702 C C . LEU A 1 94 ? 5.036 -4.580 -13.523 1.00 83.25 94 LEU A C 1
ATOM 704 O O . LEU A 1 94 ? 4.023 -5.192 -13.869 1.00 83.25 94 LEU A O 1
ATOM 708 N N . VAL A 1 95 ? 6.218 -4.774 -14.120 1.00 82.75 95 VAL A N 1
ATOM 709 C CA . VAL A 1 95 ? 6.432 -5.838 -15.118 1.00 82.75 95 VAL A CA 1
ATOM 710 C C . VAL A 1 95 ? 6.215 -7.218 -14.488 1.00 82.75 95 VAL A C 1
ATOM 712 O O . VAL A 1 95 ? 5.647 -8.101 -15.136 1.00 82.75 95 VAL A O 1
ATOM 715 N N . ASP A 1 96 ? 6.584 -7.390 -13.218 1.00 84.06 96 ASP A N 1
ATOM 716 C CA . ASP A 1 96 ? 6.379 -8.621 -12.448 1.00 84.06 96 ASP A CA 1
ATOM 717 C C . ASP A 1 96 ? 4.993 -8.624 -11.771 1.00 84.06 96 ASP A C 1
ATOM 719 O O . ASP A 1 96 ? 4.839 -8.627 -10.547 1.00 84.06 96 ASP A O 1
ATOM 723 N N . ARG A 1 97 ? 3.940 -8.581 -12.602 1.00 83.31 97 ARG A N 1
ATOM 724 C CA . ARG A 1 97 ? 2.542 -8.398 -12.159 1.00 83.31 97 ARG A CA 1
ATOM 725 C C . ARG A 1 97 ? 2.114 -9.391 -11.080 1.00 83.31 97 ARG A C 1
ATOM 727 O O . ARG A 1 97 ? 1.438 -8.985 -10.142 1.00 83.31 97 ARG A O 1
ATOM 734 N N . ASP A 1 98 ? 2.504 -10.661 -11.193 1.00 84.50 98 ASP A N 1
ATOM 735 C CA . ASP A 1 98 ? 2.161 -11.702 -10.216 1.00 84.50 98 ASP A CA 1
ATOM 736 C C . ASP A 1 98 ? 2.690 -11.385 -8.809 1.00 84.50 98 ASP A C 1
ATOM 738 O O . ASP A 1 98 ? 2.003 -11.647 -7.822 1.00 84.50 98 ASP A O 1
ATOM 742 N N . VAL A 1 99 ? 3.876 -10.774 -8.699 1.00 83.75 99 VAL A N 1
ATOM 743 C CA . VAL A 1 99 ? 4.454 -10.380 -7.405 1.00 83.75 99 VAL A CA 1
ATOM 744 C C . VAL A 1 99 ? 3.629 -9.264 -6.773 1.00 83.75 99 VAL A C 1
ATOM 746 O O . VAL A 1 99 ? 3.277 -9.348 -5.596 1.00 83.75 99 VAL A O 1
ATOM 749 N N . VAL A 1 100 ? 3.275 -8.242 -7.555 1.00 85.06 100 VAL A N 1
ATOM 750 C CA . VAL A 1 100 ? 2.480 -7.105 -7.065 1.00 85.06 100 VAL A CA 1
ATOM 751 C C . VAL A 1 100 ? 1.067 -7.549 -6.689 1.00 85.06 100 VAL A C 1
ATOM 753 O O . VAL A 1 100 ? 0.582 -7.193 -5.618 1.00 85.06 100 VAL A O 1
ATOM 756 N N . VAL A 1 101 ? 0.426 -8.377 -7.519 1.00 87.75 101 VAL A N 1
ATOM 757 C CA . VAL A 1 101 ? -0.903 -8.944 -7.239 1.00 87.75 101 VAL A CA 1
ATOM 758 C C . VAL A 1 101 ? -0.869 -9.776 -5.961 1.00 87.75 101 VAL A C 1
ATOM 760 O O . VAL A 1 101 ? -1.633 -9.494 -5.043 1.00 87.75 101 VAL A O 1
ATOM 763 N N . SER A 1 102 ? 0.070 -10.720 -5.840 1.00 84.94 102 SER A N 1
ATOM 764 C CA . SER A 1 102 ? 0.175 -11.567 -4.647 1.00 84.94 102 SER A CA 1
ATOM 765 C C . SER A 1 102 ? 0.420 -10.754 -3.371 1.00 84.94 102 SER A C 1
ATOM 767 O O . SER A 1 102 ? -0.089 -11.120 -2.310 1.00 84.94 102 SER A O 1
ATOM 769 N N . ARG A 1 103 ? 1.173 -9.650 -3.459 1.00 84.00 103 ARG A N 1
ATOM 770 C CA . ARG A 1 103 ? 1.386 -8.722 -2.341 1.00 84.00 103 ARG A CA 1
ATOM 771 C C . ARG A 1 103 ? 0.086 -8.013 -1.958 1.00 84.00 103 ARG A C 1
ATOM 773 O O . ARG A 1 103 ? -0.288 -8.035 -0.789 1.00 84.00 103 ARG A O 1
ATOM 780 N N . LEU A 1 104 ? -0.626 -7.438 -2.928 1.00 87.94 104 LEU A N 1
ATOM 781 C CA . LEU A 1 104 ? -1.883 -6.713 -2.699 1.00 87.94 104 LEU A CA 1
ATOM 782 C C . LEU A 1 104 ? -3.021 -7.619 -2.203 1.00 87.94 104 LEU A C 1
ATOM 784 O O . LEU A 1 104 ? -3.844 -7.180 -1.396 1.00 87.94 104 LEU A O 1
ATOM 788 N N . GLU A 1 105 ? -3.069 -8.871 -2.658 1.00 86.75 105 GLU A N 1
ATOM 789 C CA . GLU A 1 105 ? -4.018 -9.879 -2.174 1.00 86.75 105 GLU A CA 1
ATOM 790 C C . GLU A 1 105 ? -3.708 -10.297 -0.735 1.00 86.75 105 GLU A C 1
ATOM 792 O O . GLU A 1 105 ? -4.615 -10.336 0.091 1.00 86.75 105 GLU A O 1
ATOM 797 N N . GLY A 1 106 ? -2.435 -10.518 -0.392 1.00 82.81 106 GLY A N 1
ATOM 798 C CA . GLY A 1 106 ? -2.044 -10.814 0.990 1.00 82.81 106 GLY A CA 1
ATOM 799 C C . GLY A 1 106 ? -2.349 -9.666 1.958 1.00 82.81 106 GLY A C 1
ATOM 800 O O . GLY A 1 106 ? -2.684 -9.893 3.116 1.00 82.81 106 GLY A O 1
ATOM 801 N N . LEU A 1 107 ? -2.294 -8.424 1.471 1.00 83.19 107 LEU A N 1
ATOM 802 C CA . LEU A 1 107 ? -2.713 -7.242 2.226 1.00 83.19 107 LEU A CA 1
ATOM 803 C C . LEU A 1 107 ? -4.239 -7.108 2.334 1.00 83.19 107 LEU A C 1
ATOM 805 O O . LEU A 1 107 ? -4.719 -6.414 3.223 1.00 83.19 107 LEU A O 1
ATOM 809 N N . ALA A 1 108 ? -5.020 -7.756 1.464 1.00 83.12 108 ALA A N 1
ATOM 810 C CA . ALA A 1 108 ? -6.483 -7.735 1.554 1.00 83.12 108 ALA A CA 1
ATOM 811 C C . ALA A 1 108 ? -6.973 -8.375 2.859 1.00 83.12 108 ALA A C 1
ATOM 813 O O . ALA A 1 108 ? -7.961 -7.938 3.449 1.00 83.12 108 ALA A O 1
ATOM 814 N N . GLU A 1 109 ? -6.262 -9.408 3.317 1.00 78.25 109 GLU A N 1
ATOM 815 C CA . GLU A 1 109 ? -6.614 -10.186 4.505 1.00 78.25 109 GLU A CA 1
ATOM 816 C C . GLU A 1 109 ? -6.502 -9.378 5.806 1.00 78.25 109 GLU A C 1
ATOM 818 O O . GLU A 1 109 ? -7.106 -9.757 6.811 1.00 78.25 109 GLU A O 1
ATOM 823 N N . THR A 1 110 ? -5.784 -8.247 5.798 1.00 76.94 110 THR A N 1
ATOM 824 C CA . THR A 1 110 ? -5.650 -7.385 6.982 1.00 76.94 110 THR A CA 1
ATOM 825 C C . THR A 1 110 ? -6.849 -6.461 7.184 1.00 76.94 110 THR A C 1
ATOM 827 O O . THR A 1 110 ? -7.049 -5.951 8.285 1.00 76.94 110 THR A O 1
ATOM 830 N N . GLY A 1 111 ? -7.676 -6.260 6.150 1.00 79.38 111 GLY A N 1
ATOM 831 C CA . GLY A 1 111 ? -8.793 -5.313 6.172 1.00 79.38 111 GLY A CA 1
ATOM 832 C C . GLY A 1 111 ? -8.371 -3.840 6.099 1.00 79.38 111 GLY A C 1
ATOM 833 O O . GLY A 1 111 ? -9.235 -2.967 6.178 1.00 79.38 111 GLY A O 1
ATOM 834 N N . ALA A 1 112 ? -7.075 -3.564 5.934 1.00 83.44 112 ALA A N 1
ATOM 835 C CA . ALA A 1 112 ? -6.546 -2.218 5.762 1.00 83.44 112 ALA A CA 1
ATOM 836 C C . ALA A 1 112 ? -6.912 -1.632 4.392 1.00 83.44 112 ALA A C 1
ATOM 838 O O . ALA A 1 112 ? -7.091 -2.348 3.399 1.00 83.44 112 ALA A O 1
ATOM 839 N N . ARG A 1 113 ? -6.961 -0.300 4.311 1.00 88.00 113 ARG A N 1
ATOM 840 C CA . ARG A 1 113 ? -7.076 0.401 3.029 1.00 88.00 113 ARG A CA 1
ATOM 841 C C . ARG A 1 113 ? -5.765 0.251 2.267 1.00 88.00 113 ARG A C 1
ATOM 843 O O . ARG A 1 113 ? -4.708 0.572 2.796 1.00 88.00 113 ARG A O 1
ATOM 850 N N . ARG A 1 114 ? -5.823 -0.213 1.021 1.00 90.50 114 ARG A N 1
ATOM 851 C CA . ARG A 1 114 ? -4.631 -0.477 0.202 1.00 90.50 114 ARG A CA 1
ATOM 852 C C . ARG A 1 114 ? -4.419 0.634 -0.813 1.00 90.50 114 ARG A C 1
ATOM 854 O O . ARG A 1 114 ? -5.318 0.928 -1.603 1.00 90.50 114 ARG A O 1
ATOM 861 N N . VAL A 1 115 ? -3.222 1.206 -0.817 1.00 92.81 115 VAL A N 1
ATOM 862 C CA . VAL A 1 115 ? -2.798 2.213 -1.792 1.00 92.81 115 VAL A CA 1
ATOM 863 C C . VAL A 1 115 ? -1.577 1.693 -2.546 1.00 92.81 115 VAL A C 1
ATOM 865 O O . VAL A 1 115 ? -0.578 1.318 -1.937 1.00 92.81 115 VAL A O 1
ATOM 868 N N . LEU A 1 116 ? -1.663 1.654 -3.873 1.00 93.31 116 LEU A N 1
ATOM 869 C CA . LEU A 1 116 ? -0.550 1.360 -4.769 1.00 93.31 116 LEU A CA 1
ATOM 870 C C . LEU A 1 116 ? 0.010 2.684 -5.296 1.00 93.31 116 LEU A C 1
ATOM 872 O O . LEU A 1 116 ? -0.654 3.370 -6.074 1.00 93.31 116 LEU A O 1
ATOM 876 N N . VAL A 1 117 ? 1.220 3.034 -4.872 1.00 93.00 117 VAL A N 1
ATOM 877 C CA . VAL A 1 117 ? 1.922 4.244 -5.303 1.00 93.00 117 VAL A CA 1
ATOM 878 C C . VAL A 1 117 ? 2.895 3.910 -6.419 1.00 93.00 117 VAL A C 1
ATOM 880 O O . VAL A 1 117 ? 3.713 2.997 -6.301 1.00 93.00 117 VAL A O 1
ATOM 883 N N . VAL A 1 118 ? 2.804 4.665 -7.507 1.00 92.31 118 VAL A N 1
ATOM 884 C CA . VAL A 1 118 ? 3.642 4.499 -8.697 1.00 92.31 118 VAL A CA 1
ATOM 885 C C . VA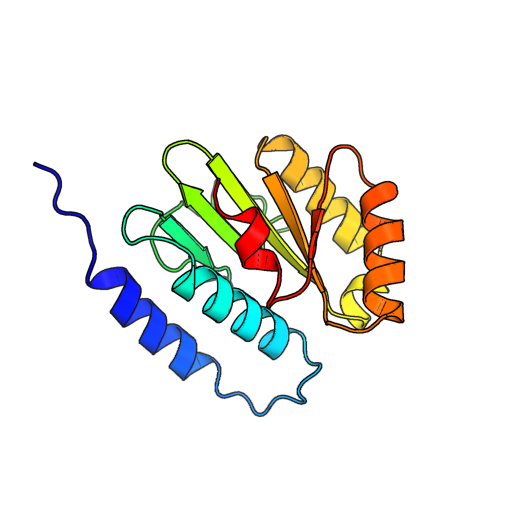L A 1 118 ? 4.158 5.861 -9.174 1.00 92.31 118 VAL A C 1
ATOM 887 O O . VAL A 1 118 ? 3.599 6.885 -8.776 1.00 92.31 118 VAL A O 1
ATOM 890 N N . PRO A 1 119 ? 5.214 5.922 -10.007 1.00 89.62 119 PRO A N 1
ATOM 891 C CA . PRO A 1 119 ? 5.679 7.182 -10.583 1.00 89.62 119 PRO A CA 1
ATOM 892 C C . PRO A 1 119 ? 4.566 7.937 -11.321 1.00 89.62 119 PRO A C 1
ATOM 894 O O . PRO A 1 119 ? 3.691 7.309 -11.926 1.00 89.62 119 PRO A O 1
ATOM 897 N N . ASP A 1 120 ? 4.652 9.272 -11.347 1.00 88.38 120 ASP A N 1
ATOM 898 C CA . ASP A 1 120 ? 3.774 10.145 -12.146 1.00 88.38 120 ASP A CA 1
ATOM 899 C C . ASP A 1 120 ? 4.113 10.068 -13.650 1.00 88.38 120 ASP A C 1
ATOM 901 O O . ASP A 1 120 ? 4.471 11.036 -14.318 1.00 88.38 120 ASP A O 1
ATOM 905 N N . ASP A 1 121 ? 4.033 8.862 -14.203 1.00 87.12 121 ASP A N 1
ATOM 906 C CA . ASP A 1 121 ? 4.090 8.605 -15.632 1.00 87.12 121 ASP A CA 1
ATOM 907 C C . ASP A 1 121 ? 2.771 7.983 -16.089 1.00 87.12 121 ASP A C 1
ATOM 909 O O . ASP A 1 121 ? 2.213 7.075 -15.469 1.00 87.12 121 ASP A O 1
ATOM 913 N N . ARG A 1 122 ? 2.273 8.444 -17.239 1.00 86.12 122 ARG A N 1
ATOM 914 C CA . ARG A 1 122 ? 0.974 8.008 -17.761 1.00 86.12 122 ARG A CA 1
ATOM 915 C C . ARG A 1 122 ? 0.922 6.522 -18.088 1.00 86.12 122 ARG A C 1
ATOM 917 O O . ARG A 1 122 ? -0.151 5.937 -17.937 1.00 86.12 122 ARG A O 1
ATOM 924 N N . SER A 1 123 ? 2.009 5.937 -18.594 1.00 87.19 123 SER A N 1
ATOM 925 C CA . SER A 1 123 ? 2.028 4.505 -18.914 1.00 87.19 123 SER A CA 1
ATOM 926 C C . SER A 1 123 ? 1.971 3.700 -17.628 1.00 87.19 123 SER A C 1
ATOM 928 O O . SER A 1 123 ? 1.110 2.842 -17.468 1.00 87.19 123 SER A O 1
ATOM 930 N N . THR A 1 124 ? 2.826 4.062 -16.680 1.00 87.38 124 THR A N 1
ATOM 931 C CA . THR A 1 124 ? 2.938 3.406 -15.382 1.00 87.38 124 THR A CA 1
ATOM 932 C C . THR A 1 124 ? 1.636 3.494 -14.581 1.00 87.38 124 THR A C 1
ATOM 934 O O . THR A 1 124 ? 1.135 2.471 -14.116 1.00 87.38 124 THR A O 1
ATOM 937 N N . LEU A 1 125 ? 0.999 4.668 -14.518 1.00 88.44 125 LEU A N 1
ATOM 938 C CA . LEU A 1 125 ? -0.328 4.838 -13.915 1.00 88.44 125 LEU A CA 1
ATOM 939 C C . LEU A 1 125 ? -1.405 3.997 -14.610 1.00 88.44 125 LEU A C 1
ATOM 941 O O . LEU A 1 125 ? -2.303 3.470 -13.953 1.00 88.44 125 LEU A O 1
ATOM 945 N N . HIS A 1 126 ? -1.351 3.873 -15.939 1.00 90.19 126 HIS A N 1
ATOM 946 C CA . HIS A 1 126 ? -2.298 3.042 -16.678 1.00 90.19 126 HIS A CA 1
ATOM 947 C C . HIS A 1 126 ? -2.121 1.554 -16.353 1.00 90.19 126 HIS A C 1
ATOM 949 O O . HIS A 1 126 ? -3.106 0.874 -16.060 1.00 90.19 126 HIS A O 1
ATOM 955 N N . ASP A 1 127 ? -0.883 1.061 -16.356 1.00 89.81 127 ASP A N 1
ATOM 956 C CA . ASP A 1 127 ? -0.561 -0.329 -16.027 1.00 89.81 127 ASP A CA 1
ATOM 957 C C . ASP A 1 127 ? -0.912 -0.663 -14.572 1.00 89.81 127 ASP A C 1
ATOM 959 O O . ASP A 1 127 ? -1.541 -1.692 -14.311 1.00 89.81 127 ASP A O 1
ATOM 963 N N . ALA A 1 128 ? -0.610 0.243 -13.641 1.00 91.69 128 ALA A N 1
ATOM 964 C CA . ALA A 1 128 ? -0.961 0.118 -12.232 1.00 91.69 128 ALA A CA 1
ATOM 965 C C . ALA A 1 128 ? -2.478 0.058 -12.012 1.00 91.69 128 ALA A C 1
ATOM 967 O O . ALA A 1 128 ? -2.955 -0.792 -11.267 1.00 91.69 128 ALA A O 1
ATOM 968 N N . ARG A 1 129 ? -3.261 0.898 -12.705 1.00 92.75 129 ARG A N 1
ATOM 969 C CA . ARG A 1 129 ? -4.736 0.867 -12.637 1.00 92.75 129 ARG A CA 1
ATOM 970 C C . ARG A 1 129 ? -5.314 -0.424 -13.203 1.00 92.75 129 ARG A C 1
ATOM 972 O O . ARG A 1 129 ? -6.197 -1.011 -12.589 1.00 92.75 129 ARG A O 1
ATOM 979 N N . ASN A 1 130 ? -4.788 -0.894 -14.334 1.00 90.81 130 ASN A N 1
ATOM 980 C CA . ASN A 1 130 ? -5.186 -2.184 -14.902 1.00 90.81 130 ASN A CA 1
ATOM 981 C C . ASN A 1 130 ? -4.830 -3.357 -13.978 1.00 90.81 130 ASN A C 1
ATOM 983 O O . ASN A 1 130 ? -5.483 -4.396 -14.025 1.00 90.81 130 ASN A O 1
ATOM 987 N N . LEU A 1 131 ? -3.751 -3.238 -13.201 1.00 89.81 131 LEU A N 1
ATOM 988 C CA . LEU A 1 131 ? -3.364 -4.231 -12.204 1.00 89.81 131 LEU A CA 1
ATOM 989 C C . LEU A 1 131 ? -4.276 -4.169 -10.977 1.00 89.81 131 LEU A C 1
ATOM 991 O O . LEU A 1 131 ? -4.772 -5.209 -10.568 1.00 89.81 131 LEU A O 1
ATOM 995 N N . ALA A 1 132 ? -4.544 -2.978 -10.444 1.00 90.31 132 ALA A N 1
ATOM 996 C CA . ALA A 1 132 ? -5.432 -2.777 -9.302 1.00 90.31 132 ALA A CA 1
ATOM 997 C C . ALA A 1 132 ? -6.858 -3.292 -9.567 1.00 90.31 132 ALA A C 1
ATOM 999 O O . ALA A 1 132 ? -7.427 -3.947 -8.704 1.00 90.31 132 ALA A O 1
ATOM 1000 N N . ASP A 1 133 ? -7.400 -3.080 -10.772 1.00 89.06 133 ASP A N 1
ATOM 1001 C CA . ASP A 1 133 ? -8.727 -3.586 -11.176 1.00 89.06 133 ASP A CA 1
ATOM 1002 C C . ASP A 1 133 ? -8.782 -5.124 -11.274 1.00 89.06 133 ASP A C 1
ATOM 1004 O O . ASP A 1 133 ? -9.848 -5.729 -11.180 1.00 89.06 133 ASP A O 1
ATOM 1008 N N . ALA A 1 134 ? -7.625 -5.772 -11.453 1.00 87.75 134 ALA A N 1
ATOM 1009 C CA . ALA A 1 134 ? -7.514 -7.227 -11.522 1.00 87.75 134 ALA A CA 1
ATOM 1010 C C . ALA A 1 134 ? -7.356 -7.899 -10.146 1.00 87.75 134 ALA A C 1
ATOM 1012 O O . ALA A 1 134 ? -7.457 -9.124 -10.067 1.00 87.75 134 ALA A O 1
ATOM 1013 N N . VAL A 1 135 ? -7.084 -7.128 -9.089 1.00 88.12 135 VAL A N 1
ATOM 1014 C CA . VAL A 1 135 ? -6.921 -7.621 -7.715 1.00 88.12 135 VAL A CA 1
ATOM 1015 C C . VAL A 1 135 ? -8.279 -7.649 -7.014 1.00 88.12 135 VAL A C 1
ATOM 1017 O O . VAL A 1 135 ? -9.123 -6.784 -7.235 1.00 88.12 135 VAL A O 1
ATOM 1020 N N . ASP A 1 136 ? -8.500 -8.635 -6.141 1.00 84.38 136 ASP A N 1
ATOM 1021 C CA . ASP A 1 136 ? -9.725 -8.689 -5.346 1.00 84.38 136 ASP A CA 1
ATOM 1022 C C . ASP A 1 136 ? -9.747 -7.600 -4.246 1.00 84.38 136 ASP A C 1
ATOM 1024 O O . ASP A 1 136 ? -8.790 -7.375 -3.486 1.00 84.38 136 ASP A O 1
ATOM 1028 N N . GLY A 1 137 ? -10.879 -6.898 -4.174 1.00 83.12 137 GLY A N 1
ATOM 1029 C CA . GLY A 1 137 ? -11.126 -5.775 -3.271 1.00 83.12 137 GLY A CA 1
ATOM 1030 C C . GLY A 1 137 ? -10.572 -4.430 -3.759 1.00 83.12 137 GLY A C 1
ATOM 1031 O O . GLY A 1 137 ? -9.869 -4.332 -4.755 1.00 83.12 137 GLY A O 1
ATOM 1032 N N . GLU A 1 138 ? -10.888 -3.362 -3.026 1.00 88.69 138 GLU A N 1
ATOM 1033 C CA . GLU A 1 138 ? -10.499 -2.002 -3.412 1.00 88.69 138 GLU A CA 1
ATOM 1034 C C . GLU A 1 138 ? -8.991 -1.770 -3.208 1.00 88.69 138 GLU A C 1
ATOM 1036 O O . GLU A 1 138 ? -8.461 -2.018 -2.117 1.00 88.69 138 GLU A O 1
ATOM 1041 N N . VAL A 1 139 ? -8.315 -1.314 -4.268 1.00 93.38 139 VAL A N 1
ATOM 1042 C CA . VA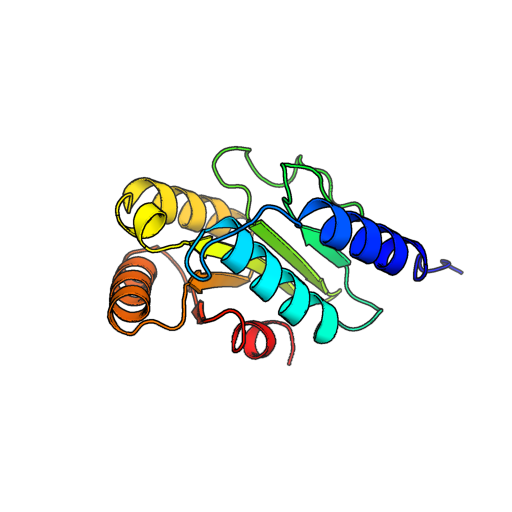L A 1 139 ? -6.933 -0.819 -4.259 1.00 93.38 139 VAL A CA 1
ATOM 1043 C C . VAL A 1 139 ? -6.918 0.530 -4.968 1.00 93.38 139 VAL A C 1
ATOM 1045 O O . VAL A 1 139 ? -7.250 0.627 -6.151 1.00 93.38 139 VAL A O 1
ATOM 1048 N N . THR A 1 140 ? -6.517 1.577 -4.254 1.00 93.94 140 THR A N 1
ATOM 1049 C CA . THR A 1 140 ? -6.401 2.919 -4.829 1.00 93.94 140 THR A CA 1
ATOM 1050 C C . THR A 1 140 ? -5.032 3.083 -5.473 1.00 93.94 140 THR A C 1
ATOM 1052 O O . THR A 1 140 ? -4.020 2.813 -4.835 1.00 93.94 140 THR A O 1
ATOM 1055 N N . VAL A 1 141 ? -4.982 3.541 -6.724 1.00 93.75 141 VAL A N 1
ATOM 1056 C CA . VAL A 1 141 ? -3.718 3.890 -7.389 1.00 93.75 141 VAL A CA 1
ATOM 1057 C C . VAL A 1 141 ? -3.462 5.376 -7.232 1.00 93.75 141 VAL A C 1
ATOM 1059 O O . VAL A 1 141 ? -4.332 6.177 -7.575 1.00 93.75 141 VAL A O 1
ATOM 1062 N N . SER A 1 142 ? -2.269 5.720 -6.763 1.00 94.38 142 SER A N 1
ATOM 1063 C CA . SER A 1 142 ? -1.868 7.094 -6.479 1.00 94.38 142 SER A CA 1
ATOM 1064 C C . SER A 1 142 ? -0.418 7.352 -6.898 1.00 94.38 142 SER A C 1
ATOM 1066 O O . SER A 1 142 ? 0.312 6.430 -7.276 1.00 94.38 142 SER A O 1
ATOM 1068 N N . THR A 1 143 ? -0.007 8.609 -6.834 1.00 92.44 143 THR A N 1
ATOM 1069 C CA . THR A 1 143 ? 1.384 9.050 -6.987 1.00 92.44 143 THR A CA 1
ATOM 1070 C C . THR A 1 143 ? 1.943 9.461 -5.621 1.00 92.44 143 THR A C 1
ATOM 1072 O O . THR A 1 143 ? 1.167 9.617 -4.674 1.00 92.44 143 THR A O 1
ATOM 1075 N N . PRO A 1 144 ? 3.268 9.643 -5.462 1.00 87.94 144 PRO A N 1
ATOM 1076 C CA . PRO A 1 144 ? 3.832 10.104 -4.193 1.00 87.94 144 PRO A CA 1
ATOM 1077 C C . PRO A 1 144 ? 3.207 11.409 -3.691 1.00 87.94 144 PRO A C 1
ATOM 1079 O O . PRO A 1 144 ? 3.040 11.584 -2.494 1.00 87.94 144 PRO A O 1
ATOM 1082 N N . GLU A 1 145 ? 2.836 12.311 -4.600 1.00 86.00 145 GLU A N 1
ATOM 1083 C CA . GLU A 1 145 ? 2.251 13.613 -4.264 1.00 86.00 145 GLU A CA 1
ATOM 1084 C C . GLU A 1 145 ? 0.752 13.516 -3.938 1.00 86.00 145 GLU A C 1
ATOM 1086 O O . GLU A 1 145 ? 0.255 14.277 -3.111 1.00 86.00 145 GLU A O 1
ATOM 1091 N N . GLU A 1 146 ? 0.035 12.571 -4.551 1.00 89.12 146 GLU A N 1
ATOM 1092 C CA . GLU A 1 146 ? -1.407 12.357 -4.348 1.00 89.12 146 GLU A CA 1
ATOM 1093 C C . GLU A 1 146 ? -1.711 11.395 -3.187 1.00 89.12 146 GLU A C 1
ATOM 1095 O O . GLU A 1 146 ? -2.835 11.365 -2.685 1.00 89.12 146 GLU A O 1
ATOM 1100 N N . VAL A 1 147 ? -0.725 10.618 -2.712 1.00 86.69 147 VAL A N 1
ATOM 1101 C CA . VAL A 1 147 ? -0.932 9.597 -1.665 1.00 86.69 147 VAL A CA 1
ATOM 1102 C C . VAL A 1 147 ? -1.572 10.187 -0.410 1.00 86.69 147 VAL A C 1
ATOM 1104 O O . VAL A 1 147 ? -2.390 9.530 0.232 1.00 86.69 147 VAL A O 1
ATOM 1107 N N . VAL A 1 148 ? -1.251 11.445 -0.101 1.00 85.44 148 VAL A N 1
ATOM 1108 C CA . VAL A 1 148 ? -1.737 12.193 1.063 1.00 85.44 148 VAL A CA 1
ATOM 1109 C C . VAL A 1 148 ? -3.257 12.354 1.074 1.00 85.44 148 VAL A C 1
ATOM 1111 O O . VAL A 1 148 ? -3.859 12.366 2.145 1.00 85.44 148 VAL A O 1
ATOM 1114 N N . GLU A 1 149 ? -3.900 12.378 -0.098 1.00 86.06 149 GLU A N 1
ATOM 1115 C CA . GLU A 1 149 ? -5.361 12.458 -0.244 1.00 86.06 149 GLU A CA 1
ATOM 1116 C C . GLU A 1 149 ? -6.070 11.165 0.197 1.00 86.06 149 GLU A C 1
ATOM 1118 O O . GLU A 1 149 ? -7.298 11.106 0.269 1.00 86.06 149 GLU A O 1
ATOM 1123 N N . HIS A 1 150 ? -5.310 10.105 0.481 1.00 83.44 150 HIS A N 1
ATOM 1124 C CA . HIS A 1 150 ? -5.829 8.804 0.901 1.00 83.44 150 HIS A CA 1
ATOM 1125 C C . HIS A 1 150 ? -5.556 8.479 2.373 1.00 83.44 150 HIS A C 1
ATOM 1127 O O . HIS A 1 150 ? -6.042 7.449 2.851 1.00 83.44 150 HIS A O 1
ATOM 1133 N N . LEU A 1 151 ? -4.804 9.336 3.076 1.00 74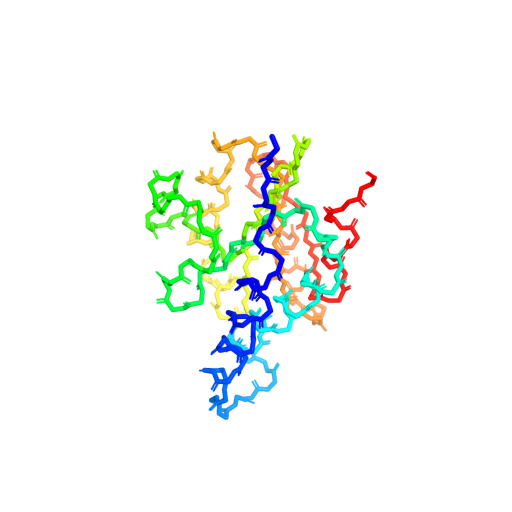.56 151 LEU A N 1
ATOM 1134 C CA . LEU A 1 151 ? -4.330 9.106 4.446 1.00 74.56 151 LEU A CA 1
ATOM 1135 C C . LEU A 1 151 ? -5.239 9.690 5.537 1.00 74.56 151 LEU A C 1
ATOM 1137 O O . LEU A 1 151 ? -5.033 9.374 6.703 1.00 74.56 151 LEU A O 1
ATOM 1141 N N . GLY A 1 152 ? -6.235 10.512 5.193 1.00 61.28 152 GLY A N 1
ATOM 1142 C CA . GLY A 1 152 ? -7.170 11.064 6.174 1.00 61.28 152 GLY A CA 1
ATOM 1143 C C . GLY A 1 152 ? -8.356 11.803 5.551 1.00 61.28 152 GLY A C 1
ATOM 1144 O O . GLY A 1 152 ? -8.176 12.638 4.665 1.00 61.28 152 GLY A O 1
ATOM 1145 N N . GLU A 1 153 ? -9.556 11.499 6.053 1.00 48.31 153 GLU A N 1
ATOM 1146 C CA . GLU A 1 153 ? -10.755 12.355 6.031 1.00 48.31 153 GLU A CA 1
ATOM 1147 C C . GLU A 1 153 ? -11.139 12.706 7.472 1.00 48.31 153 GLU A C 1
ATOM 1149 O O . GLU A 1 153 ? -11.051 11.798 8.328 1.00 48.31 153 GLU A O 1
#

Secondary structure (DSSP, 8-state):
-----HHHHHHHHHHHHTT------TTSHHHHHHHHHHHHHHHS-TTSEEEEEETTEESS---TTSS-TTT--SEEEEETTEEEEEEE--HHHHHSHHHHHHHHHHHHTTTPEEEEE--S-HHHHHHHHHHHTTSSS-EEEE-TTTGGGGS--